Protein AF-A0A7S1C3B2-F1 (afdb_monomer_lite)

Foldseek 3Di:
DDQAAPCDEAEAEALGLLVLLVVQVVCVVVVHRHHLEYEYEQYLQAAAPDPQDDPPAQDPVLQLVLCVPDDPDDAALVSQLVSSVVSRHDSVVSNVQSVQWDDDVNHTDGVDDSVVVVVSVVCSNHDGCLVVQVVQPDSRYHYHYHHDPVVCSRVDPVSVVSND

Organism: NCBI:txid216773

Sequence (164 aa):
RDRGGADLVVVGHSFGGKAALVHLRHRLEEGGRVPRRTWLLDTLPIAFPRGGRRSAVGSVAEVLAALDGLRMPMESRAALVEQLTEKGVSAAIAQWMTTNLVPAEGGFRLQFDLEICKRLFADYEEKDYAALLRRAAPEAASIGLVMAGKNQDTWTPEVLETLE

InterPro domains:
  IPR029058 Alpha/Beta hydrolase fold [G3DSA:3.40.50.1820] (1-164)
  IPR029058 Alpha/Beta hydrolase fold [SSF53474] (8-148)
  IPR051601 Serine protease/Carboxylesterase S33 [PTHR43248] (7-163)

Radius of gyration: 19.0 Å; chains: 1; bounding box: 47×23×60 Å

Secondary structure (DSSP, 8-state):
---PPEEEEEEEETHHHHHHHHHHHHHHHTT-PPEEEEEEES---SPPPTT-----SS-HHHHHHHHHT--SSBS-HHHHHHHHHHTT--HHHHHHHHTTEEEETTEEEESS-HHHHHHHHHHHHH---HHHHHH--STTSEEEEE--TT-TTTS-HHHHHHH-

Structure (mmCIF, N/CA/C/O backbone):
data_AF-A0A7S1C3B2-F1
#
_entry.id   AF-A0A7S1C3B2-F1
#
loop_
_atom_site.group_PDB
_atom_site.id
_atom_site.type_symbol
_atom_site.label_atom_id
_atom_site.label_alt_id
_atom_site.label_comp_id
_atom_site.label_asym_id
_atom_site.label_entity_id
_atom_site.label_seq_id
_atom_site.pdbx_PDB_ins_code
_atom_site.Cartn_x
_atom_site.Cartn_y
_atom_site.Cartn_z
_atom_site.occupancy
_atom_site.B_iso_or_equiv
_atom_site.auth_seq_id
_atom_site.auth_comp_id
_atom_site.auth_asym_id
_atom_site.auth_atom_id
_atom_site.pdbx_PDB_model_num
ATOM 1 N N . ARG A 1 1 ? -2.796 -1.346 -37.370 1.00 46.25 1 ARG A N 1
ATOM 2 C CA . ARG A 1 1 ? -3.514 -1.069 -36.104 1.00 46.25 1 ARG A CA 1
ATOM 3 C C . ARG A 1 1 ? -2.590 -0.220 -35.261 1.00 46.25 1 ARG A C 1
ATOM 5 O O . ARG A 1 1 ? -1.460 -0.638 -35.043 1.00 46.25 1 ARG A O 1
ATOM 12 N N . ASP A 1 2 ? -3.042 0.980 -34.938 1.00 46.50 2 ASP A N 1
ATOM 13 C CA . ASP A 1 2 ? -2.293 2.002 -34.220 1.00 46.50 2 ASP A CA 1
ATOM 14 C C . ASP A 1 2 ? -1.750 1.441 -32.893 1.00 46.50 2 ASP A C 1
ATOM 16 O O . ASP A 1 2 ? -2.522 0.978 -32.052 1.00 46.50 2 ASP A O 1
ATOM 20 N N . ARG A 1 3 ? -0.419 1.378 -32.765 1.00 50.50 3 ARG A N 1
ATOM 21 C CA . ARG A 1 3 ? 0.278 0.948 -31.539 1.00 50.50 3 ARG A CA 1
ATOM 22 C C . ARG A 1 3 ? 0.627 2.149 -30.649 1.00 50.50 3 ARG A C 1
ATOM 24 O O . ARG A 1 3 ? 1.460 2.009 -29.759 1.00 50.50 3 ARG A O 1
ATOM 31 N N . GLY A 1 4 ? 0.029 3.321 -30.890 1.00 51.53 4 GLY A N 1
ATOM 32 C CA . GLY A 1 4 ? 0.131 4.461 -29.988 1.00 51.53 4 GLY A CA 1
ATOM 33 C C . GLY A 1 4 ? -0.379 4.087 -28.597 1.00 51.53 4 GLY A C 1
ATOM 34 O O . GLY A 1 4 ? -1.495 3.566 -28.457 1.00 51.53 4 GLY A O 1
ATOM 35 N N . GLY A 1 5 ? 0.447 4.322 -27.571 1.00 56.97 5 GLY A N 1
ATOM 36 C CA . GLY A 1 5 ? 0.029 4.199 -26.175 1.00 56.97 5 GLY A CA 1
ATOM 37 C C . GLY A 1 5 ? -1.301 4.927 -25.981 1.00 56.97 5 GLY A C 1
ATOM 38 O O . GLY A 1 5 ? -1.541 5.974 -26.583 1.00 56.97 5 GLY A O 1
ATOM 39 N N . ALA A 1 6 ? -2.218 4.352 -25.205 1.00 62.38 6 ALA A N 1
ATOM 40 C CA . ALA A 1 6 ? -3.408 5.103 -24.827 1.00 62.38 6 ALA A CA 1
ATOM 41 C C . ALA A 1 6 ? -2.967 6.404 -24.133 1.00 62.38 6 ALA A C 1
ATOM 43 O O . ALA A 1 6 ? -1.968 6.382 -23.414 1.00 62.38 6 ALA A O 1
ATOM 44 N N . ASP A 1 7 ? -3.730 7.497 -24.254 1.00 79.06 7 ASP A N 1
ATOM 45 C CA . ASP A 1 7 ? -3.575 8.713 -23.424 1.00 79.06 7 ASP A CA 1
ATOM 46 C C . ASP A 1 7 ? -3.932 8.451 -21.942 1.00 79.06 7 ASP A C 1
ATOM 48 O O . ASP A 1 7 ? -4.497 9.278 -21.235 1.00 79.06 7 ASP A O 1
ATOM 52 N N . LEU A 1 8 ? -3.633 7.244 -21.474 1.00 87.25 8 LEU A N 1
ATOM 53 C CA . LEU A 1 8 ? -3.826 6.732 -20.144 1.00 87.25 8 LEU A CA 1
ATOM 54 C C . LEU A 1 8 ? -2.485 6.787 -19.420 1.00 87.25 8 LEU A C 1
ATOM 56 O O . LEU A 1 8 ? -1.488 6.206 -19.860 1.00 87.25 8 LEU A O 1
ATOM 60 N N . VAL A 1 9 ? -2.500 7.454 -18.276 1.00 92.94 9 VAL A N 1
ATOM 61 C CA . VAL A 1 9 ? -1.437 7.398 -17.281 1.00 92.94 9 VAL A CA 1
ATOM 62 C C . VAL A 1 9 ? -1.957 6.578 -16.112 1.00 92.94 9 VAL A C 1
ATOM 64 O O . VAL A 1 9 ? -3.040 6.851 -15.599 1.00 92.94 9 VAL A O 1
ATOM 67 N N . VAL A 1 10 ? -1.189 5.575 -15.694 1.00 95.38 10 VAL A N 1
ATOM 68 C CA . VAL A 1 10 ? -1.494 4.786 -14.497 1.00 95.38 10 VAL A CA 1
ATOM 69 C C . VAL A 1 10 ? -0.505 5.176 -13.413 1.00 95.38 10 VAL A C 1
ATOM 71 O O . VAL A 1 10 ? 0.698 5.209 -13.655 1.00 95.38 10 VAL A O 1
ATOM 74 N N . VAL A 1 11 ? -1.006 5.475 -12.222 1.00 97.44 11 VAL A N 1
ATOM 75 C CA . VAL A 1 11 ? -0.176 5.836 -11.072 1.00 97.44 11 VAL A CA 1
ATOM 76 C C . VAL A 1 11 ? -0.535 4.915 -9.923 1.00 97.44 11 VAL A C 1
ATOM 78 O O . VAL A 1 11 ? -1.714 4.709 -9.638 1.00 97.44 11 VAL A O 1
ATOM 81 N N . GLY A 1 12 ? 0.478 4.357 -9.276 1.00 97.38 12 GLY A N 1
ATOM 82 C CA . GLY A 1 12 ? 0.305 3.479 -8.133 1.00 97.38 12 GLY A CA 1
ATOM 83 C C . GLY A 1 12 ? 1.309 3.803 -7.040 1.00 97.38 12 GLY A C 1
ATOM 84 O O . GLY A 1 12 ? 2.468 4.084 -7.326 1.00 97.38 12 GLY A O 1
ATOM 85 N N . HIS A 1 13 ? 0.851 3.761 -5.791 1.00 95.19 13 HIS A N 1
ATOM 86 C CA . HIS A 1 13 ? 1.686 3.934 -4.606 1.00 95.19 13 HIS A CA 1
ATOM 87 C C . HIS A 1 13 ? 1.795 2.622 -3.827 1.00 95.19 13 HIS A C 1
ATOM 89 O O . HIS A 1 13 ? 0.776 1.947 -3.648 1.00 95.19 13 HIS A O 1
ATOM 95 N N . SER A 1 14 ? 2.991 2.285 -3.334 1.00 92.06 14 SER A N 1
ATOM 96 C CA . SER A 1 14 ? 3.260 1.047 -2.589 1.00 92.06 14 SER A CA 1
ATOM 97 C C . SER A 1 14 ? 2.667 -0.182 -3.314 1.00 92.06 14 SER A C 1
ATOM 99 O O . SER A 1 14 ? 2.956 -0.410 -4.490 1.00 92.06 14 SER A O 1
ATOM 101 N N . PHE A 1 15 ? 1.766 -0.943 -2.685 1.00 92.81 15 PHE A N 1
ATOM 102 C CA . PHE A 1 15 ? 1.034 -2.045 -3.325 1.00 92.81 15 PHE A CA 1
ATOM 103 C C . PHE A 1 15 ? 0.399 -1.667 -4.674 1.00 92.81 15 PHE A C 1
ATOM 105 O O . PHE A 1 15 ? 0.481 -2.418 -5.650 1.00 92.81 15 PHE A O 1
ATOM 112 N N . GLY A 1 16 ? -0.191 -0.472 -4.757 1.00 95.62 16 GLY A N 1
ATOM 113 C CA . GLY A 1 16 ? -0.827 0.031 -5.970 1.00 95.62 16 GLY A CA 1
ATOM 114 C C . GLY A 1 16 ? 0.141 0.168 -7.147 1.00 95.62 16 GLY A C 1
ATOM 115 O O . GLY A 1 16 ? -0.278 0.024 -8.293 1.00 95.62 16 GLY A O 1
ATOM 116 N N . GLY A 1 17 ? 1.434 0.393 -6.897 1.00 96.12 17 GLY A N 1
ATOM 117 C CA . GLY A 1 17 ? 2.444 0.414 -7.953 1.00 96.12 17 GLY A CA 1
ATOM 118 C C . GLY A 1 17 ? 2.683 -0.974 -8.552 1.00 96.12 17 GLY A C 1
ATOM 119 O O . GLY A 1 17 ? 2.710 -1.113 -9.774 1.00 96.12 17 GLY A O 1
ATOM 120 N N . LYS A 1 18 ? 2.744 -2.035 -7.730 1.00 95.44 18 LYS A N 1
ATOM 121 C CA . LYS A 1 18 ? 2.804 -3.417 -8.247 1.00 95.44 18 LYS A CA 1
ATOM 122 C C . LYS A 1 18 ? 1.525 -3.787 -9.002 1.00 95.44 18 LYS A C 1
ATOM 124 O O . LYS A 1 18 ? 1.608 -4.400 -10.063 1.00 95.44 18 LYS A O 1
ATOM 129 N N . ALA A 1 19 ? 0.355 -3.345 -8.538 1.00 96.50 19 ALA A N 1
ATOM 130 C CA . ALA A 1 19 ? -0.894 -3.517 -9.285 1.00 96.50 19 ALA A CA 1
ATOM 131 C C . ALA A 1 19 ? -0.860 -2.808 -10.656 1.00 96.50 19 ALA A C 1
ATOM 133 O O . ALA A 1 19 ? -1.295 -3.375 -11.661 1.00 96.50 19 ALA A O 1
ATOM 134 N N . ALA A 1 20 ? -0.283 -1.604 -10.730 1.00 96.06 20 ALA A N 1
ATOM 135 C CA . ALA A 1 20 ? -0.081 -0.890 -11.989 1.00 96.06 20 ALA A CA 1
ATOM 136 C C . ALA A 1 20 ? 0.862 -1.642 -12.949 1.00 96.06 20 ALA A C 1
ATOM 138 O O . ALA A 1 20 ? 0.599 -1.697 -14.152 1.00 96.06 20 ALA A O 1
ATOM 139 N N . LEU A 1 21 ? 1.917 -2.275 -12.426 1.00 94.94 21 LEU A N 1
ATOM 140 C CA . LEU A 1 21 ? 2.820 -3.130 -13.207 1.00 94.94 21 LEU A CA 1
ATOM 141 C C . LEU A 1 21 ? 2.125 -4.389 -13.726 1.00 94.94 21 LEU A C 1
ATOM 143 O O . LEU A 1 21 ? 2.294 -4.742 -14.892 1.00 94.94 21 LEU A O 1
ATOM 147 N N . VAL A 1 22 ? 1.299 -5.037 -12.901 1.00 94.69 22 VAL A N 1
ATOM 148 C CA . VAL A 1 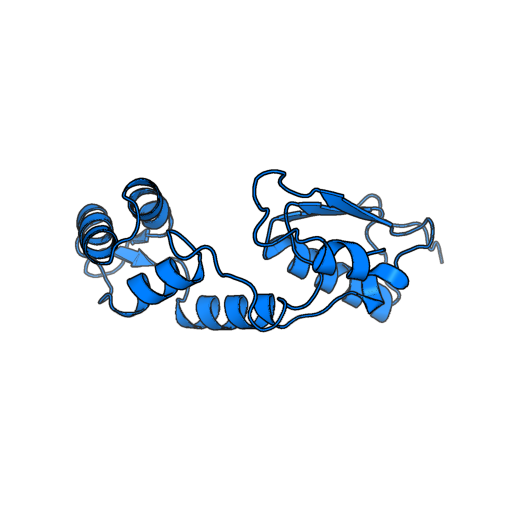22 ? 0.469 -6.177 -13.324 1.00 94.69 22 VAL A CA 1
ATOM 149 C C . VAL A 1 22 ? -0.463 -5.766 -14.457 1.00 94.69 22 VAL A C 1
ATOM 151 O O . VAL A 1 22 ? -0.535 -6.462 -15.469 1.00 94.69 22 VAL A O 1
ATOM 154 N N . HIS A 1 23 ? -1.123 -4.612 -14.331 1.00 93.88 23 HIS A N 1
ATOM 155 C CA . HIS A 1 23 ? -1.963 -4.076 -15.395 1.00 93.88 23 HIS A CA 1
ATOM 156 C C . HIS A 1 23 ? -1.165 -3.874 -16.691 1.00 93.88 23 HIS A C 1
ATOM 158 O O . HIS A 1 23 ? -1.559 -4.392 -17.733 1.00 93.88 23 HIS A O 1
ATOM 164 N N . LEU A 1 24 ? -0.018 -3.188 -16.636 1.00 92.25 24 LEU A N 1
ATOM 165 C CA . LEU A 1 24 ? 0.845 -2.984 -17.803 1.00 92.25 24 LEU A CA 1
ATOM 166 C C . LEU A 1 24 ? 1.272 -4.314 -18.445 1.00 92.25 24 LEU A C 1
ATOM 168 O O . LEU A 1 24 ? 1.174 -4.461 -19.664 1.00 92.25 24 LEU A O 1
ATOM 172 N N . ARG A 1 25 ? 1.701 -5.291 -17.635 1.00 92.00 25 ARG A N 1
ATOM 173 C CA . ARG A 1 25 ? 2.097 -6.624 -18.103 1.00 92.00 25 ARG A CA 1
ATOM 174 C C . ARG A 1 25 ? 0.966 -7.307 -18.867 1.00 92.00 25 ARG A C 1
ATOM 176 O O . ARG A 1 25 ? 1.190 -7.728 -19.997 1.00 92.00 25 ARG A O 1
ATOM 183 N N . HIS A 1 26 ? -0.239 -7.352 -18.297 1.00 92.06 26 HIS A N 1
ATOM 184 C CA . HIS A 1 26 ? -1.393 -7.961 -18.962 1.00 92.06 26 HIS A CA 1
ATOM 185 C C . HIS A 1 26 ? -1.694 -7.290 -20.305 1.00 92.06 26 HIS A C 1
ATOM 187 O O . HIS A 1 26 ? -1.894 -7.970 -21.306 1.00 92.06 26 HIS A O 1
ATOM 193 N N . ARG A 1 27 ? -1.633 -5.954 -20.374 1.00 89.31 27 ARG A N 1
ATOM 194 C CA . ARG A 1 27 ? -1.863 -5.223 -21.631 1.00 89.31 27 ARG A CA 1
ATOM 195 C C . ARG A 1 27 ? -0.809 -5.534 -22.695 1.00 89.31 27 ARG A C 1
ATOM 197 O O . ARG A 1 27 ? -1.160 -5.631 -23.870 1.00 89.31 27 ARG A O 1
ATOM 204 N N . LEU A 1 28 ? 0.453 -5.700 -22.294 1.00 87.06 28 LEU A N 1
ATOM 205 C CA . LEU A 1 28 ? 1.540 -6.114 -23.186 1.00 87.06 28 LEU A CA 1
ATOM 206 C C . LEU A 1 28 ? 1.357 -7.553 -23.690 1.00 87.06 28 LEU A C 1
ATOM 208 O O . LEU A 1 28 ? 1.600 -7.815 -24.865 1.00 87.06 28 LEU A O 1
ATOM 212 N N . GLU A 1 29 ? 0.938 -8.473 -22.820 1.00 88.88 29 GLU A N 1
ATOM 213 C CA . GLU A 1 29 ? 0.702 -9.887 -23.148 1.00 88.88 29 GLU A CA 1
ATOM 214 C C . GLU A 1 29 ? -0.497 -10.072 -24.087 1.00 88.88 29 GLU A C 1
ATOM 216 O O . GLU A 1 29 ? -0.417 -10.835 -25.047 1.00 88.88 29 GLU A O 1
ATOM 221 N N . GLU A 1 30 ? -1.576 -9.320 -23.872 1.00 89.44 30 GLU A N 1
ATOM 222 C CA . GLU A 1 30 ? -2.785 -9.346 -24.707 1.00 89.44 30 GLU A CA 1
ATOM 223 C C . GLU A 1 30 ? -2.620 -8.606 -26.048 1.00 89.44 30 GLU A C 1
ATOM 225 O O . GLU A 1 30 ? -3.522 -8.622 -26.887 1.00 89.44 30 GLU A O 1
ATOM 230 N N . GLY A 1 31 ? -1.497 -7.907 -26.261 1.00 82.06 31 GLY A N 1
ATOM 231 C CA . GLY A 1 31 ? -1.295 -7.046 -27.432 1.00 82.06 31 GLY A CA 1
ATOM 232 C C . GLY A 1 31 ? -2.279 -5.867 -27.499 1.00 82.06 31 GLY A C 1
ATOM 233 O O . GLY A 1 31 ? -2.565 -5.352 -28.583 1.00 82.06 31 GLY A O 1
ATOM 234 N N . GLY A 1 32 ? -2.831 -5.466 -26.349 1.00 79.31 32 GLY A N 1
ATOM 235 C CA . GLY A 1 32 ? -3.789 -4.374 -26.217 1.00 79.31 32 GLY A CA 1
ATOM 236 C C . GLY A 1 32 ? -3.130 -2.990 -26.188 1.00 79.31 32 GLY A C 1
ATOM 237 O O . GLY A 1 32 ? -1.914 -2.837 -26.281 1.00 79.31 32 GLY A O 1
ATOM 238 N N . ARG A 1 33 ? -3.947 -1.940 -26.018 1.00 84.38 33 ARG A N 1
ATOM 239 C CA . ARG A 1 33 ? -3.431 -0.577 -25.797 1.00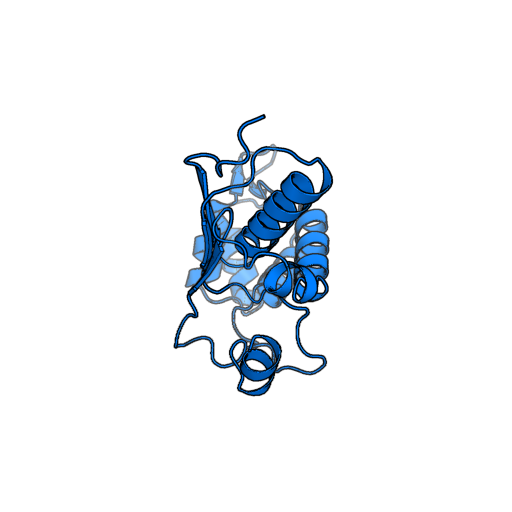 84.38 33 ARG A CA 1
ATOM 240 C C . ARG A 1 33 ? -2.815 -0.481 -24.405 1.00 84.38 33 ARG A C 1
ATOM 242 O O . ARG A 1 33 ? -3.531 -0.631 -23.411 1.00 84.38 33 ARG A O 1
ATOM 249 N N . VAL A 1 34 ? -1.520 -0.209 -24.348 1.00 88.06 34 VAL A N 1
ATOM 250 C CA . VAL A 1 34 ? -0.762 -0.003 -23.108 1.00 88.06 34 VAL A CA 1
ATOM 251 C C . VAL A 1 34 ? -0.883 1.446 -22.616 1.00 88.06 34 VAL A C 1
ATOM 253 O O . VAL A 1 34 ? -1.072 2.346 -23.443 1.00 88.06 34 VAL A O 1
ATOM 256 N N . PRO A 1 35 ? -0.801 1.697 -21.296 1.00 89.75 35 PRO A N 1
ATOM 257 C CA . PRO A 1 35 ? -0.651 3.049 -20.767 1.00 89.75 35 PRO A CA 1
ATOM 258 C C . PRO A 1 35 ? 0.600 3.727 -21.329 1.00 89.75 35 PRO A C 1
ATOM 260 O O . PRO A 1 35 ? 1.661 3.108 -21.395 1.00 89.75 35 PRO A O 1
ATOM 263 N N . ARG A 1 36 ? 0.498 5.013 -21.677 1.00 89.12 36 ARG A N 1
ATOM 264 C CA . ARG A 1 36 ? 1.645 5.807 -22.145 1.00 89.12 36 ARG A CA 1
ATOM 265 C C . ARG A 1 36 ? 2.699 5.981 -21.051 1.00 89.12 36 ARG A C 1
ATOM 267 O O . ARG A 1 36 ? 3.894 6.012 -21.340 1.00 89.12 36 ARG A O 1
ATOM 274 N N . ARG A 1 37 ? 2.256 6.137 -19.800 1.00 91.00 37 ARG A N 1
ATOM 275 C CA . ARG A 1 37 ? 3.117 6.268 -18.619 1.00 91.00 37 ARG A CA 1
ATOM 276 C C . ARG A 1 37 ? 2.567 5.416 -17.477 1.00 91.00 37 ARG A C 1
ATOM 278 O O . ARG A 1 37 ? 1.365 5.453 -17.203 1.00 91.00 37 ARG A O 1
ATOM 285 N N . THR A 1 38 ? 3.457 4.737 -16.766 1.00 94.31 38 THR A N 1
ATOM 286 C CA . THR A 1 38 ? 3.160 4.100 -15.480 1.00 94.31 38 THR A CA 1
ATOM 287 C C . THR A 1 38 ? 4.078 4.683 -14.414 1.00 94.31 38 THR A C 1
ATOM 289 O O . THR A 1 38 ? 5.290 4.546 -14.519 1.00 94.31 38 THR A O 1
ATOM 292 N N . TRP A 1 39 ? 3.518 5.347 -13.406 1.00 96.00 39 TRP A N 1
ATOM 293 C CA . TRP A 1 39 ? 4.279 5.924 -12.299 1.00 96.00 39 TRP A CA 1
ATOM 294 C C . TRP A 1 39 ? 4.156 5.069 -11.049 1.00 96.00 39 TRP A C 1
ATOM 296 O O . TRP A 1 39 ? 3.054 4.764 -10.590 1.00 96.00 39 TRP A O 1
ATOM 306 N N . LEU A 1 40 ? 5.310 4.723 -10.499 1.00 96.31 40 LEU A N 1
ATOM 307 C CA . LEU A 1 40 ? 5.470 3.972 -9.270 1.00 96.31 40 LEU A CA 1
ATOM 308 C C . LEU A 1 40 ? 5.915 4.943 -8.179 1.00 96.31 40 LEU A C 1
ATOM 310 O O . LEU A 1 40 ? 7.009 5.499 -8.249 1.00 96.31 40 LEU A O 1
ATOM 314 N N . LEU A 1 41 ? 5.057 5.176 -7.193 1.00 96.12 41 LEU A N 1
ATOM 315 C CA . LEU A 1 41 ? 5.342 6.049 -6.059 1.00 96.12 41 LEU A CA 1
ATOM 316 C C . LEU A 1 41 ? 5.717 5.179 -4.863 1.00 96.12 41 LEU A C 1
ATOM 318 O O . LEU A 1 41 ? 4.916 4.353 -4.427 1.00 96.12 41 LEU A O 1
ATOM 322 N N . ASP A 1 42 ? 6.942 5.329 -4.375 1.00 93.69 42 ASP A N 1
ATOM 323 C CA . ASP A 1 42 ? 7.515 4.580 -3.253 1.00 93.69 42 ASP A CA 1
ATOM 324 C C . ASP A 1 42 ? 7.178 3.078 -3.287 1.00 93.69 42 ASP A C 1
ATOM 326 O O . ASP A 1 42 ? 6.745 2.463 -2.315 1.00 93.69 42 ASP A O 1
ATOM 330 N N . THR A 1 43 ? 7.285 2.499 -4.482 1.00 93.38 43 THR A N 1
ATOM 331 C CA . THR A 1 43 ? 6.961 1.100 -4.748 1.00 93.38 43 THR A CA 1
ATOM 332 C C . THR A 1 43 ? 8.246 0.380 -5.078 1.00 93.38 43 THR A C 1
ATOM 334 O O . THR A 1 43 ? 8.852 0.691 -6.099 1.00 93.38 43 THR A O 1
ATOM 337 N N . LEU A 1 44 ? 8.618 -0.616 -4.279 1.00 92.06 44 LEU A N 1
ATOM 338 C CA . LEU A 1 44 ? 9.700 -1.526 -4.632 1.00 92.06 44 LEU A CA 1
ATOM 339 C C . LEU A 1 44 ? 9.203 -2.447 -5.761 1.00 92.06 44 LEU A C 1
ATOM 341 O O . LEU A 1 44 ? 8.305 -3.242 -5.503 1.00 92.06 44 LEU A O 1
ATOM 345 N N . PRO A 1 45 ? 9.697 -2.361 -7.010 1.00 92.12 45 PRO A N 1
ATOM 346 C CA . PRO A 1 45 ? 9.143 -3.134 -8.127 1.00 92.12 45 PRO A CA 1
ATOM 347 C C . PRO A 1 45 ? 9.744 -4.546 -8.238 1.00 92.12 45 PRO A C 1
ATOM 349 O O . PRO A 1 45 ? 9.374 -5.308 -9.127 1.00 92.12 45 PRO A O 1
ATOM 352 N N . ILE A 1 46 ? 10.658 -4.899 -7.340 1.00 92.31 46 ILE A N 1
ATOM 353 C CA . ILE A 1 46 ? 11.305 -6.208 -7.234 1.00 92.31 46 ILE A CA 1
ATOM 354 C C . ILE A 1 46 ? 10.835 -6.938 -5.974 1.00 92.31 46 ILE A C 1
ATOM 356 O O . ILE A 1 46 ? 10.105 -6.366 -5.150 1.00 92.31 46 ILE A O 1
ATOM 360 N N . ALA A 1 47 ? 11.214 -8.208 -5.838 1.00 90.31 47 ALA A N 1
ATOM 361 C CA . ALA A 1 47 ? 11.019 -8.925 -4.583 1.00 90.31 47 ALA A CA 1
ATOM 362 C C . ALA A 1 47 ? 11.809 -8.242 -3.453 1.00 90.31 47 ALA A C 1
ATOM 364 O O . ALA A 1 47 ? 12.873 -7.665 -3.686 1.00 90.31 47 ALA A O 1
ATOM 365 N N . PHE A 1 48 ? 11.300 -8.305 -2.223 1.00 84.19 48 PHE A N 1
ATOM 366 C CA . PHE A 1 48 ? 12.033 -7.779 -1.074 1.00 84.19 48 PHE A CA 1
ATOM 367 C C . PHE A 1 48 ? 13.332 -8.577 -0.861 1.00 84.19 48 PHE A C 1
ATOM 369 O O . PHE A 1 48 ? 13.291 -9.814 -0.877 1.00 84.19 48 PHE A O 1
ATOM 376 N N . PRO A 1 49 ? 14.479 -7.906 -0.628 1.00 74.25 49 PRO A N 1
ATOM 377 C CA . PRO A 1 49 ? 15.732 -8.588 -0.332 1.00 74.25 49 PRO A CA 1
ATOM 378 C C . PRO A 1 49 ? 15.586 -9.510 0.883 1.00 74.25 49 PRO A C 1
ATOM 380 O O . PRO A 1 49 ? 15.073 -9.116 1.937 1.00 74.25 49 PRO A O 1
ATOM 383 N N . ARG A 1 50 ? 16.054 -10.756 0.755 1.00 65.38 50 ARG A N 1
ATOM 384 C CA . ARG A 1 50 ? 16.021 -11.724 1.859 1.00 65.38 50 ARG A CA 1
ATOM 385 C C . ARG A 1 50 ? 16.906 -11.221 3.001 1.00 65.38 50 ARG A C 1
ATOM 387 O O . ARG A 1 50 ? 18.108 -11.074 2.830 1.00 65.38 50 ARG A O 1
ATOM 394 N N . GLY A 1 51 ? 16.310 -10.991 4.171 1.00 56.69 51 GLY A N 1
ATOM 395 C CA . GLY A 1 51 ? 17.029 -10.500 5.353 1.00 56.69 51 GLY A CA 1
ATOM 396 C C . GLY A 1 51 ? 17.171 -8.976 5.442 1.00 56.69 51 GLY A C 1
ATOM 397 O O . GLY A 1 51 ? 17.829 -8.497 6.366 1.00 56.69 51 GLY A O 1
ATOM 398 N N . GLY A 1 52 ? 16.543 -8.211 4.539 1.00 54.59 52 GLY A N 1
ATOM 399 C CA . GLY A 1 52 ? 16.439 -6.756 4.667 1.00 54.59 52 GLY A CA 1
ATOM 400 C C . GLY A 1 52 ? 15.755 -6.363 5.979 1.00 54.59 52 GLY A C 1
ATOM 401 O O . GLY A 1 52 ? 14.773 -6.990 6.393 1.00 54.59 52 GLY A O 1
ATOM 402 N N . ARG A 1 53 ? 16.289 -5.348 6.673 1.00 49.69 53 ARG A N 1
ATOM 403 C CA . ARG A 1 53 ? 15.703 -4.867 7.930 1.00 49.69 53 ARG A CA 1
ATOM 404 C C . ARG A 1 53 ? 14.320 -4.303 7.633 1.00 49.69 53 ARG A C 1
ATOM 406 O O . ARG A 1 53 ? 14.177 -3.255 7.017 1.00 49.69 53 ARG A O 1
ATOM 413 N N . ARG A 1 54 ? 13.297 -5.003 8.111 1.00 57.56 54 ARG A N 1
ATOM 414 C CA . ARG A 1 54 ? 11.959 -4.441 8.257 1.00 57.56 54 ARG A CA 1
ATOM 415 C C . ARG A 1 54 ? 12.078 -3.337 9.303 1.00 57.56 54 ARG A C 1
ATOM 417 O O . ARG A 1 54 ? 12.472 -3.628 10.430 1.00 57.56 54 ARG A O 1
ATOM 424 N N . SER A 1 55 ? 11.772 -2.093 8.950 1.00 52.56 55 SER A N 1
ATOM 425 C CA . SER A 1 55 ? 11.470 -1.082 9.965 1.00 52.56 55 SER A CA 1
ATOM 426 C C . SER A 1 55 ? 10.345 -1.644 10.841 1.00 52.56 55 SER A C 1
ATOM 428 O O . SER A 1 55 ? 9.223 -1.818 10.377 1.00 52.56 55 SER A O 1
ATOM 430 N N . ALA A 1 56 ? 10.689 -2.052 12.060 1.00 50.88 56 ALA A N 1
ATOM 431 C CA . ALA A 1 56 ? 9.859 -2.846 12.966 1.00 50.88 56 ALA A CA 1
ATOM 432 C C . ALA A 1 56 ? 9.087 -1.964 13.962 1.00 50.88 56 ALA A C 1
ATOM 434 O O . ALA A 1 56 ? 8.965 -2.302 15.133 1.00 50.88 56 ALA A O 1
ATOM 435 N N . VAL A 1 57 ? 8.667 -0.767 13.541 1.00 49.12 57 VAL A N 1
ATOM 436 C CA . VAL A 1 57 ? 7.735 0.045 14.332 1.00 49.12 57 VAL A CA 1
ATOM 437 C C . VAL A 1 57 ? 6.767 0.758 13.396 1.00 49.12 57 VAL A C 1
ATOM 439 O O . VAL A 1 57 ? 7.122 1.721 12.718 1.00 49.12 57 VAL A O 1
ATOM 442 N N . GLY A 1 58 ? 5.520 0.294 13.375 1.00 57.44 58 GLY A N 1
ATOM 443 C CA . GLY A 1 58 ? 4.456 0.846 12.538 1.00 57.44 58 GLY A CA 1
ATOM 444 C C . GLY A 1 58 ? 4.461 0.313 11.105 1.00 57.44 58 GLY A C 1
ATOM 445 O O . GLY A 1 58 ? 3.866 0.937 10.225 1.00 57.44 58 GLY A O 1
ATOM 446 N N . SER A 1 59 ? 5.116 -0.826 10.858 1.00 79.12 59 SER A N 1
ATOM 447 C CA . SER A 1 59 ? 5.062 -1.471 9.545 1.00 79.12 59 SER A CA 1
ATOM 448 C C . SER A 1 59 ? 3.675 -2.040 9.251 1.00 79.12 59 SER A C 1
ATOM 450 O O . SER A 1 59 ? 2.911 -2.393 10.151 1.00 79.12 59 SER A O 1
ATOM 452 N N . VAL A 1 60 ? 3.364 -2.206 7.964 1.00 85.50 60 VAL A N 1
ATOM 453 C CA . VAL A 1 60 ? 2.127 -2.874 7.526 1.00 85.50 60 VAL A CA 1
ATOM 454 C C . VAL A 1 60 ? 2.023 -4.283 8.126 1.00 85.50 60 VAL A C 1
ATOM 456 O O . VAL A 1 60 ? 0.945 -4.678 8.561 1.00 85.50 60 VAL A O 1
ATOM 459 N N . ALA A 1 61 ? 3.140 -5.013 8.220 1.00 85.88 61 ALA A N 1
ATOM 460 C CA . ALA A 1 61 ? 3.180 -6.353 8.804 1.00 85.88 61 ALA A CA 1
ATOM 461 C C . ALA A 1 61 ? 2.744 -6.367 10.280 1.00 85.88 61 ALA A C 1
ATOM 463 O O . ALA A 1 61 ? 1.970 -7.232 10.684 1.00 85.88 61 ALA A O 1
ATOM 464 N N . GLU A 1 62 ? 3.190 -5.394 11.075 1.00 87.75 62 GLU A N 1
ATOM 465 C CA . GLU A 1 62 ? 2.822 -5.281 12.492 1.00 87.75 62 GLU A CA 1
ATOM 466 C C . GLU A 1 62 ? 1.362 -4.906 12.681 1.00 87.75 62 GLU A C 1
ATOM 468 O O . GLU A 1 62 ? 0.690 -5.468 13.539 1.00 87.75 62 GLU A O 1
ATOM 473 N N . VAL A 1 63 ? 0.848 -3.997 11.850 1.00 91.88 63 VAL A N 1
ATOM 474 C CA . VAL A 1 63 ? -0.570 -3.627 11.886 1.00 91.88 63 VAL A CA 1
ATOM 475 C C . VAL A 1 63 ? -1.442 -4.832 11.532 1.00 91.88 63 VAL A C 1
ATOM 477 O O . VAL A 1 63 ? -2.423 -5.096 12.225 1.00 91.88 63 VAL A O 1
ATOM 480 N N . LEU A 1 64 ? -1.076 -5.603 10.502 1.00 92.44 64 LEU A N 1
ATOM 481 C CA . LEU A 1 64 ? -1.792 -6.828 10.135 1.00 92.44 64 LEU A CA 1
ATOM 482 C C . LEU A 1 64 ? 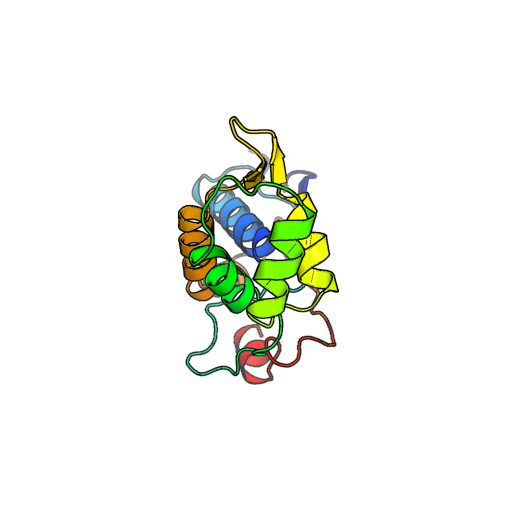-1.743 -7.875 11.257 1.00 92.44 64 LEU A C 1
ATOM 484 O O . LEU A 1 64 ? -2.773 -8.472 11.564 1.00 92.44 64 LEU A O 1
ATOM 488 N N . ALA A 1 65 ? -0.588 -8.066 11.901 1.00 91.25 65 ALA A N 1
ATOM 489 C CA . ALA A 1 65 ? -0.450 -8.975 13.040 1.00 91.25 65 ALA A CA 1
ATOM 490 C C . ALA A 1 65 ? -1.264 -8.510 14.261 1.00 91.25 65 ALA A C 1
ATOM 492 O O . ALA A 1 65 ? -1.887 -9.325 14.941 1.00 91.25 65 ALA A O 1
ATOM 493 N N . ALA A 1 66 ? -1.305 -7.202 14.526 1.00 93.19 66 ALA A N 1
ATOM 494 C CA . ALA A 1 66 ? -2.086 -6.638 15.619 1.00 93.19 66 ALA A CA 1
ATOM 495 C C . ALA A 1 66 ? -3.596 -6.832 15.403 1.00 93.19 66 ALA A C 1
ATOM 497 O O . ALA A 1 66 ? -4.306 -7.169 16.352 1.00 93.19 66 ALA A O 1
ATOM 498 N N . LEU A 1 67 ? -4.071 -6.662 14.164 1.00 94.00 67 LEU A N 1
ATOM 499 C CA . LEU A 1 67 ? -5.471 -6.868 13.779 1.00 94.00 67 LEU A CA 1
ATOM 500 C C . LEU A 1 67 ? -5.906 -8.336 13.855 1.00 94.00 67 LEU A C 1
ATOM 502 O O . LEU A 1 67 ? -7.060 -8.602 14.175 1.00 94.00 67 LEU A O 1
ATOM 506 N N . ASP A 1 68 ? -5.001 -9.277 13.581 1.00 91.94 68 ASP A N 1
ATOM 507 C CA . ASP A 1 68 ? -5.305 -10.714 13.532 1.00 91.94 68 ASP A CA 1
ATOM 508 C C . ASP A 1 68 ? -5.802 -11.274 14.868 1.00 91.94 68 ASP A C 1
ATOM 510 O O . ASP A 1 68 ? -6.631 -12.176 14.925 1.00 91.94 68 ASP A O 1
ATOM 514 N N . GLY A 1 69 ? -5.327 -10.693 15.969 1.00 84.38 69 GLY A N 1
ATOM 515 C CA . GLY A 1 69 ? -5.741 -11.076 17.315 1.00 84.38 69 GLY A CA 1
ATOM 516 C C . GLY A 1 69 ? -7.043 -10.429 17.794 1.00 84.38 69 GLY A C 1
ATOM 517 O O . GLY A 1 69 ? -7.368 -10.584 18.970 1.00 84.38 69 GLY A O 1
ATOM 518 N N . LEU A 1 70 ? -7.744 -9.654 16.959 1.00 92.25 70 LEU A N 1
ATOM 519 C CA . LEU A 1 70 ? -8.932 -8.903 17.369 1.00 92.25 70 LEU A CA 1
ATOM 520 C C . LEU A 1 70 ? -10.222 -9.636 17.007 1.00 92.25 70 LEU A C 1
ATOM 522 O O . LEU A 1 70 ? -10.413 -10.105 15.885 1.00 92.25 70 LEU A O 1
ATOM 526 N N . ARG A 1 71 ? -11.167 -9.665 17.947 1.00 92.38 71 ARG A N 1
ATOM 527 C CA . ARG A 1 71 ? -12.494 -10.239 17.718 1.00 92.38 71 ARG A CA 1
ATOM 528 C C . ARG A 1 71 ? -13.429 -9.208 17.098 1.00 92.38 71 ARG A C 1
ATOM 530 O O . ARG A 1 71 ? -13.798 -8.249 17.754 1.00 92.38 71 ARG A O 1
ATOM 537 N N . MET A 1 72 ? -13.886 -9.441 15.876 1.00 92.94 72 MET A N 1
ATOM 538 C CA . MET A 1 72 ? -14.923 -8.614 15.244 1.00 92.94 72 MET A CA 1
ATOM 539 C C . MET A 1 72 ? -16.335 -9.179 15.520 1.00 92.94 72 MET A C 1
ATOM 541 O O . MET A 1 72 ? -16.465 -10.393 15.707 1.00 92.94 72 MET A O 1
ATOM 545 N N . PRO A 1 73 ? -17.399 -8.350 15.498 1.00 95.31 73 PRO A N 1
ATOM 546 C CA . PRO A 1 73 ? -17.379 -6.888 15.395 1.00 95.31 73 PRO A CA 1
ATOM 547 C C . PRO A 1 73 ? -16.888 -6.210 16.689 1.00 95.31 73 PRO A C 1
ATOM 549 O O . PRO A 1 73 ? -17.083 -6.718 17.786 1.00 95.31 73 PRO A O 1
ATOM 552 N N . MET A 1 74 ? -16.250 -5.051 16.543 1.00 95.81 74 MET A N 1
ATOM 553 C CA . MET A 1 74 ? -15.841 -4.158 17.630 1.00 95.81 74 MET A CA 1
ATOM 554 C C . MET A 1 74 ? -17.029 -3.338 18.135 1.00 95.81 74 MET A C 1
ATOM 556 O O . MET A 1 74 ? -17.805 -2.818 17.335 1.00 95.81 74 MET A O 1
ATOM 560 N N . GLU A 1 75 ? -17.118 -3.121 19.443 1.00 96.62 75 GLU A N 1
ATOM 561 C CA . GLU A 1 75 ? -18.207 -2.342 20.055 1.00 96.62 75 GLU A CA 1
ATOM 562 C C . GLU A 1 75 ? -18.164 -0.854 19.670 1.00 96.62 75 GLU A C 1
ATOM 564 O O . GLU A 1 75 ? -19.197 -0.206 19.505 1.00 96.62 75 GLU A O 1
ATOM 569 N N . SER A 1 76 ? -16.964 -0.293 19.489 1.00 97.00 76 SER A N 1
ATOM 570 C CA . SER A 1 76 ? -16.774 1.101 19.090 1.00 97.00 76 SER A CA 1
ATOM 571 C C . SER A 1 76 ? -15.467 1.314 18.324 1.00 97.00 76 SER A C 1
ATOM 573 O O . SER A 1 76 ? -14.550 0.493 18.360 1.00 97.00 76 SER A O 1
ATOM 575 N N . ARG A 1 77 ? -15.347 2.465 17.650 1.00 97.25 77 ARG A N 1
ATOM 576 C CA . ARG A 1 77 ? -14.081 2.898 17.032 1.00 97.25 77 ARG A CA 1
ATOM 577 C C . ARG A 1 77 ? -12.984 3.116 18.080 1.00 97.25 77 ARG A C 1
ATOM 579 O O . ARG A 1 77 ? -11.831 2.816 17.798 1.00 97.25 77 ARG A O 1
ATOM 586 N N . ALA A 1 78 ? -13.347 3.600 19.270 1.00 97.62 78 ALA A N 1
ATOM 587 C CA . ALA A 1 78 ? -12.412 3.812 20.373 1.00 97.62 78 ALA A CA 1
ATOM 588 C C . ALA A 1 78 ? -11.825 2.487 20.884 1.00 97.62 78 ALA A C 1
ATOM 590 O O . ALA A 1 78 ? -10.619 2.407 21.087 1.00 97.62 78 ALA A O 1
ATOM 591 N N . ALA A 1 79 ? -12.645 1.432 20.971 1.00 97.19 79 ALA A N 1
ATOM 592 C CA . ALA A 1 79 ? -12.191 0.100 21.372 1.00 97.19 79 ALA A CA 1
ATOM 593 C C . ALA A 1 79 ? -11.129 -0.473 20.414 1.00 97.19 79 ALA A C 1
ATOM 595 O O . ALA A 1 79 ? -10.185 -1.121 20.858 1.00 97.19 79 ALA A O 1
ATOM 596 N N . LEU A 1 80 ? -11.241 -0.203 19.105 1.00 97.25 80 LEU A N 1
ATOM 597 C CA . LEU A 1 80 ? -10.198 -0.581 18.146 1.00 97.25 80 LEU A CA 1
ATOM 598 C C . LEU A 1 80 ? -8.888 0.179 18.407 1.00 97.25 80 LEU A C 1
ATOM 600 O O . LEU A 1 80 ? -7.816 -0.416 18.344 1.00 97.25 80 LEU A O 1
ATOM 604 N N . VAL A 1 81 ? -8.965 1.486 18.678 1.00 97.81 81 VAL A N 1
ATOM 605 C CA . VAL A 1 81 ? -7.774 2.309 18.946 1.00 97.81 81 VAL A CA 1
ATOM 606 C C . VAL A 1 81 ? -7.042 1.811 20.187 1.00 97.81 81 VAL A C 1
ATOM 608 O O . VAL A 1 81 ? -5.824 1.640 20.140 1.00 97.81 81 VAL A O 1
ATOM 611 N N . GLU A 1 82 ? -7.780 1.548 21.264 1.00 97.31 82 GLU A N 1
ATOM 612 C CA . GLU A 1 82 ? -7.252 1.004 22.516 1.00 97.31 82 GLU A CA 1
ATOM 613 C C . GLU A 1 82 ? -6.541 -0.332 22.278 1.00 97.31 82 GLU A C 1
ATOM 615 O O . GLU A 1 82 ? -5.332 -0.421 22.488 1.00 97.31 82 GLU A O 1
ATOM 620 N N . GLN A 1 83 ? -7.233 -1.320 21.700 1.00 96.62 83 GLN A N 1
ATOM 621 C CA . GLN A 1 83 ? -6.671 -2.656 21.469 1.00 96.62 83 GLN A CA 1
ATOM 622 C C . GLN A 1 83 ? -5.456 -2.656 20.526 1.00 96.62 83 GLN A C 1
ATOM 624 O O . GLN A 1 83 ? -4.531 -3.448 20.704 1.00 96.62 83 GLN A O 1
ATOM 629 N N . LEU A 1 84 ? -5.424 -1.784 19.510 1.00 95.56 84 LEU A N 1
ATOM 630 C CA . LEU A 1 84 ? -4.249 -1.646 18.641 1.00 95.56 84 LEU A CA 1
ATOM 631 C C . LEU A 1 84 ? -3.072 -0.996 19.377 1.00 95.56 84 LEU A C 1
ATOM 633 O O . LEU A 1 84 ? -1.931 -1.429 19.210 1.00 95.56 84 LEU A O 1
ATOM 637 N N . THR A 1 85 ? -3.341 0.012 20.207 1.00 95.31 85 THR A N 1
ATOM 638 C CA . THR A 1 85 ? -2.303 0.708 20.980 1.00 95.31 85 THR A CA 1
ATOM 639 C C . THR A 1 85 ? -1.703 -0.202 22.052 1.00 95.31 85 THR A C 1
ATOM 641 O O . THR A 1 85 ? -0.485 -0.233 22.211 1.00 95.31 85 THR A O 1
ATOM 644 N N . GLU A 1 86 ? -2.521 -1.019 22.723 1.00 95.25 86 GLU A N 1
ATOM 645 C CA . GLU A 1 86 ? -2.063 -2.061 23.657 1.00 95.25 86 GLU A CA 1
ATOM 646 C C . GLU A 1 86 ? -1.140 -3.090 22.989 1.00 95.25 86 GLU A C 1
ATOM 648 O O . GLU A 1 86 ? -0.234 -3.629 23.623 1.00 95.25 86 GLU A O 1
ATOM 653 N N . LYS A 1 87 ? -1.329 -3.335 21.687 1.00 93.25 87 LYS A N 1
ATOM 654 C CA . LYS A 1 87 ? -0.469 -4.200 20.864 1.00 93.25 87 LYS A CA 1
ATOM 655 C C . LYS A 1 87 ? 0.762 -3.480 20.294 1.00 93.25 87 LYS A C 1
ATOM 657 O O . LYS A 1 87 ? 1.480 -4.066 19.489 1.00 93.25 87 LYS A O 1
ATOM 662 N N . GLY A 1 88 ? 1.020 -2.233 20.694 1.00 91.50 88 GLY A N 1
ATOM 663 C CA . GLY A 1 88 ? 2.204 -1.462 20.301 1.00 91.50 88 GLY A CA 1
ATOM 664 C C . GLY A 1 88 ? 2.070 -0.680 18.990 1.00 91.50 88 GLY A C 1
ATOM 665 O O . GLY A 1 88 ? 3.044 -0.076 18.540 1.00 91.50 88 GLY A O 1
ATOM 666 N N . VAL A 1 89 ? 0.885 -0.645 18.372 1.00 92.38 89 VAL A N 1
ATOM 667 C CA . VAL A 1 89 ? 0.634 0.214 17.206 1.00 92.38 89 VAL A CA 1
ATOM 668 C C . VAL A 1 89 ? 0.574 1.672 17.663 1.00 92.38 89 VAL A C 1
ATOM 670 O O . VAL A 1 89 ? -0.037 1.993 18.680 1.00 92.38 89 VAL A O 1
ATOM 673 N N . SER A 1 90 ? 1.191 2.589 16.913 1.00 93.25 90 SER A N 1
ATOM 674 C CA . SER A 1 90 ? 1.152 4.010 17.274 1.00 93.25 90 SER A CA 1
ATOM 675 C C . SER A 1 90 ? -0.281 4.551 17.266 1.00 93.25 90 SER A C 1
ATOM 677 O O . SER A 1 90 ? -1.086 4.192 16.404 1.00 93.25 90 SER A O 1
ATOM 679 N N . ALA A 1 91 ? -0.590 5.482 18.172 1.00 94.06 91 ALA A N 1
ATOM 680 C CA . ALA A 1 91 ? -1.920 6.089 18.260 1.00 94.06 91 ALA A CA 1
ATOM 681 C C . ALA A 1 91 ? -2.387 6.701 16.924 1.00 94.06 91 ALA A C 1
ATOM 683 O O . ALA A 1 91 ? -3.559 6.604 16.571 1.00 94.06 91 ALA A O 1
ATOM 684 N N . ALA A 1 92 ? -1.467 7.284 16.145 1.00 94.19 92 ALA A N 1
ATOM 685 C CA . ALA A 1 92 ? -1.778 7.844 14.831 1.00 94.19 92 ALA A CA 1
ATOM 686 C C . ALA A 1 92 ? -2.239 6.764 13.833 1.00 94.19 92 ALA A C 1
ATOM 688 O O . ALA A 1 92 ? -3.242 6.952 13.143 1.00 94.19 92 ALA A O 1
ATOM 689 N N . ILE A 1 93 ? -1.545 5.620 13.784 1.00 94.00 93 ILE A N 1
ATOM 690 C CA . ILE A 1 93 ? -1.925 4.492 12.923 1.00 94.00 93 ILE A CA 1
ATOM 691 C C . ILE A 1 93 ? -3.213 3.845 13.436 1.00 94.00 93 ILE A C 1
ATOM 693 O O . ILE A 1 93 ? -4.112 3.581 12.645 1.00 94.00 93 ILE A O 1
ATOM 697 N N . ALA A 1 94 ? -3.346 3.642 14.748 1.00 95.69 94 ALA A N 1
ATOM 698 C CA . ALA A 1 94 ? -4.546 3.077 15.355 1.00 95.69 94 ALA A CA 1
ATOM 699 C C . ALA A 1 94 ? -5.791 3.931 15.046 1.00 95.69 94 ALA A C 1
ATOM 701 O O . ALA A 1 94 ? -6.819 3.407 14.612 1.00 95.69 94 ALA A O 1
ATOM 702 N N . GLN A 1 95 ? -5.677 5.259 15.160 1.00 96.69 95 GLN A N 1
ATOM 703 C CA . GLN A 1 95 ? -6.734 6.196 14.783 1.00 96.69 95 GLN A CA 1
ATOM 704 C C . GLN A 1 95 ? -7.062 6.110 13.288 1.00 96.69 95 GLN A C 1
ATOM 706 O O . GLN A 1 95 ? -8.236 6.046 12.916 1.00 96.69 95 GLN A O 1
ATOM 711 N N . TRP A 1 96 ? -6.043 6.078 12.425 1.00 95.69 96 TRP A N 1
ATOM 712 C CA . TRP A 1 96 ? -6.232 5.929 10.984 1.00 95.69 96 TRP A CA 1
ATOM 713 C C . TRP A 1 96 ? -6.926 4.609 10.626 1.00 95.69 96 TRP A C 1
ATOM 715 O O . TRP A 1 96 ? -7.825 4.597 9.783 1.00 95.69 96 TRP A O 1
ATOM 725 N N . MET A 1 97 ? -6.606 3.514 11.321 1.00 95.81 97 MET A N 1
ATOM 726 C CA . MET A 1 97 ? -7.236 2.213 11.098 1.00 95.81 97 MET A CA 1
ATOM 727 C C . MET A 1 97 ? -8.742 2.241 11.334 1.00 95.81 97 MET A C 1
ATOM 729 O O . MET A 1 97 ? -9.471 1.531 10.638 1.00 95.81 97 MET A O 1
ATOM 733 N N . THR A 1 98 ? -9.235 3.112 12.221 1.00 96.81 98 THR A N 1
ATOM 734 C CA . THR A 1 98 ? -10.680 3.272 12.409 1.00 96.81 98 THR A CA 1
ATOM 735 C C . THR A 1 98 ? -11.387 3.678 11.117 1.00 96.81 98 THR A C 1
ATOM 737 O O . THR A 1 98 ? -12.525 3.272 10.921 1.00 96.81 98 THR A O 1
ATOM 740 N N . THR A 1 99 ? -10.744 4.387 10.182 1.00 96.38 99 THR A N 1
ATOM 741 C CA . THR A 1 99 ? -11.372 4.776 8.900 1.00 96.38 99 THR A CA 1
ATOM 742 C C . THR A 1 99 ? -11.791 3.578 8.041 1.00 96.38 99 THR A C 1
ATOM 744 O O . THR A 1 99 ? -12.653 3.715 7.180 1.00 96.38 99 THR A O 1
ATOM 747 N N . ASN A 1 100 ? -11.262 2.388 8.340 1.00 96.38 100 ASN A N 1
ATOM 748 C CA . ASN A 1 100 ? -11.627 1.126 7.706 1.00 96.38 100 ASN A CA 1
ATOM 749 C C . ASN A 1 100 ? -12.799 0.401 8.386 1.00 96.38 100 ASN A C 1
ATOM 751 O O . ASN A 1 100 ? -13.136 -0.707 7.978 1.00 96.38 100 ASN A O 1
ATOM 755 N N . LEU A 1 101 ? -13.405 0.973 9.429 1.00 97.31 101 LEU A N 1
ATOM 756 C CA . LEU A 1 101 ? -14.559 0.386 10.104 1.00 97.31 101 LEU A CA 1
ATOM 757 C C . LEU A 1 101 ? -15.877 0.812 9.457 1.00 97.31 101 LEU A C 1
ATOM 759 O O . LEU A 1 101 ? -16.137 2.005 9.275 1.00 97.31 101 LEU A O 1
ATOM 763 N N . VAL A 1 102 ? -16.743 -0.170 9.220 1.00 97.56 102 VAL A N 1
ATOM 764 C CA . VAL A 1 102 ? -18.120 0.006 8.745 1.00 97.56 102 VAL A CA 1
ATOM 765 C C . VAL A 1 102 ? -19.116 -0.550 9.768 1.00 97.56 102 VAL A C 1
ATOM 767 O O . VAL A 1 102 ? -18.776 -1.508 10.471 1.00 97.56 102 VAL A O 1
ATOM 770 N N . PRO A 1 103 ? -20.330 0.025 9.879 1.00 97.62 103 PRO A N 1
ATOM 771 C CA . PRO A 1 103 ? -21.378 -0.529 10.731 1.00 97.62 103 PRO A CA 1
ATOM 772 C C . PRO A 1 103 ? -21.705 -1.982 10.364 1.00 97.62 103 PRO A C 1
ATOM 774 O O . PRO A 1 103 ? -21.752 -2.344 9.186 1.00 97.62 103 PRO A O 1
ATOM 777 N N . ALA A 1 104 ? -21.944 -2.805 11.379 1.00 96.19 104 ALA A N 1
ATOM 778 C CA . ALA A 1 104 ? -22.396 -4.184 11.261 1.00 96.19 104 ALA A CA 1
ATOM 779 C C . ALA A 1 104 ? -23.368 -4.515 12.401 1.00 96.19 104 ALA A C 1
ATOM 781 O O . ALA A 1 104 ? -23.489 -3.768 13.374 1.00 96.19 104 ALA A O 1
ATOM 782 N N . GLU A 1 105 ? -24.061 -5.646 12.293 1.00 95.12 105 GLU A N 1
ATOM 783 C CA . GLU A 1 105 ? -24.845 -6.162 13.412 1.00 95.12 105 GLU A CA 1
ATOM 784 C C . GLU A 1 105 ? -23.924 -6.389 14.621 1.00 95.12 105 GLU A C 1
ATOM 786 O O . GLU A 1 105 ? -22.880 -7.027 14.499 1.00 95.12 105 GLU A O 1
ATOM 791 N N . GLY A 1 106 ? -24.276 -5.810 15.770 1.00 93.31 106 GLY A N 1
ATOM 792 C CA . GLY A 1 106 ? -23.476 -5.916 16.992 1.00 93.31 106 GLY A CA 1
ATOM 793 C C . GLY A 1 106 ? -22.239 -5.009 17.069 1.00 93.31 106 GLY A C 1
ATOM 794 O O . GLY A 1 106 ? -21.457 -5.177 17.998 1.00 93.31 106 GLY A O 1
ATOM 795 N N . GLY A 1 107 ? -22.046 -4.050 16.149 1.00 96.44 107 GLY A N 1
ATOM 796 C CA . GLY A 1 107 ? -20.997 -3.027 16.276 1.00 96.44 107 GLY A CA 1
ATOM 797 C C . GLY A 1 107 ? -20.371 -2.598 14.948 1.00 96.44 107 GLY A C 1
ATOM 798 O O . GLY A 1 107 ? -21.052 -2.152 14.026 1.00 96.44 107 GLY A O 1
ATOM 799 N N . PHE A 1 108 ? -19.047 -2.705 14.855 1.00 98.00 108 PHE A N 1
ATOM 800 C CA . PHE A 1 108 ? -18.247 -2.294 13.706 1.00 98.00 108 PHE A CA 1
ATOM 801 C C . PHE A 1 108 ? -17.345 -3.425 13.227 1.00 98.00 108 PHE A C 1
ATOM 803 O O . PHE A 1 108 ? -16.669 -4.071 14.019 1.00 98.00 108 PHE A O 1
ATOM 810 N N . ARG A 1 109 ? -17.259 -3.629 11.916 1.00 96.75 109 ARG A N 1
ATOM 811 C CA . ARG A 1 109 ? -16.314 -4.581 11.313 1.00 96.75 109 ARG A CA 1
ATOM 812 C C . ARG A 1 109 ? -15.360 -3.869 10.369 1.00 96.75 109 ARG A C 1
ATOM 814 O O . ARG A 1 109 ? -15.665 -2.778 9.887 1.00 96.75 109 ARG A O 1
ATOM 821 N N . LEU A 1 110 ? -14.245 -4.516 10.049 1.00 96.50 110 LEU A N 1
ATOM 822 C CA . LEU A 1 110 ? -13.375 -4.065 8.968 1.00 96.50 110 LEU A CA 1
ATOM 823 C C . LEU A 1 110 ? -14.123 -4.126 7.626 1.00 96.50 110 LEU A C 1
ATOM 825 O O . LEU A 1 110 ? -14.878 -5.062 7.343 1.00 96.50 110 LEU A O 1
ATOM 829 N N . GLN A 1 111 ? -13.919 -3.103 6.800 1.00 96.81 111 GLN A N 1
ATOM 830 C CA . GLN A 1 111 ? -14.451 -3.035 5.440 1.00 96.81 111 GLN A CA 1
ATOM 831 C C . GLN A 1 111 ? -13.777 -4.034 4.495 1.00 96.81 111 GLN A C 1
ATOM 833 O O . GLN A 1 111 ? -14.353 -4.394 3.472 1.00 96.81 111 GLN A O 1
ATOM 838 N N . PHE A 1 112 ? -12.572 -4.477 4.847 1.00 94.81 112 PHE A N 1
ATOM 839 C CA . PHE A 1 112 ? -11.772 -5.432 4.098 1.00 94.81 112 PHE A CA 1
ATOM 840 C C . PHE A 1 112 ? -11.671 -6.768 4.840 1.00 94.81 112 PHE A C 1
ATOM 842 O O . PHE A 1 112 ? -11.870 -6.846 6.053 1.00 94.81 112 PHE A O 1
ATOM 849 N N . ASP A 1 113 ? -11.326 -7.810 4.094 1.00 94.88 113 ASP A N 1
ATOM 850 C CA . ASP A 1 113 ? -11.011 -9.131 4.626 1.00 94.88 113 ASP A CA 1
ATOM 851 C C . ASP A 1 113 ? -9.523 -9.191 4.999 1.00 94.88 113 ASP A C 1
ATOM 853 O O . ASP A 1 113 ? -8.646 -8.996 4.151 1.00 94.88 113 ASP A O 1
ATOM 857 N N . LEU A 1 114 ? -9.240 -9.425 6.282 1.00 94.75 114 LEU A N 1
ATOM 858 C CA . LEU A 1 114 ? -7.878 -9.409 6.813 1.00 94.75 114 LEU A CA 1
ATOM 859 C C . LEU A 1 114 ? -7.009 -10.538 6.240 1.00 94.75 114 LEU A C 1
ATOM 861 O O . LEU A 1 114 ? -5.828 -10.320 5.963 1.00 94.75 114 LEU A O 1
ATOM 865 N N . GLU A 1 115 ? -7.586 -11.715 6.005 1.00 93.94 115 GLU A N 1
ATOM 866 C CA . GLU A 1 115 ? -6.867 -12.860 5.445 1.00 93.94 115 GLU A CA 1
ATOM 867 C C . GLU A 1 115 ? -6.509 -12.620 3.977 1.00 93.94 115 GLU A C 1
ATOM 869 O O . GLU A 1 115 ? -5.406 -12.949 3.533 1.00 93.94 115 GLU A O 1
ATOM 874 N N . ILE A 1 116 ? -7.395 -11.966 3.219 1.00 95.44 116 ILE A N 1
ATOM 875 C CA . ILE A 1 116 ? -7.062 -11.489 1.872 1.00 95.44 116 ILE A CA 1
ATOM 876 C C . ILE A 1 116 ? -5.918 -10.472 1.939 1.00 95.44 116 ILE A C 1
ATOM 878 O O . ILE A 1 116 ? -4.953 -10.607 1.187 1.00 95.44 116 ILE A O 1
ATOM 882 N N . CYS A 1 117 ? -5.976 -9.488 2.841 1.00 93.88 117 CYS A N 1
ATOM 883 C CA . CYS A 1 117 ? -4.920 -8.481 2.985 1.00 93.88 117 CYS A CA 1
ATOM 884 C C . CYS A 1 117 ? -3.554 -9.096 3.315 1.00 93.88 117 CYS A C 1
ATOM 886 O O . CYS A 1 117 ? -2.562 -8.709 2.701 1.00 93.88 117 CYS A O 1
ATOM 888 N N . LYS A 1 118 ? -3.496 -10.084 4.215 1.00 91.94 118 LYS A N 1
ATOM 889 C CA . LYS A 1 118 ? -2.269 -10.837 4.520 1.00 91.94 118 LYS A CA 1
ATOM 890 C C . LYS A 1 118 ? -1.690 -11.521 3.282 1.00 91.94 118 LYS A C 1
ATOM 892 O O . LYS A 1 118 ? -0.497 -11.392 3.022 1.00 91.94 118 LYS A O 1
ATOM 897 N N . ARG A 1 119 ? -2.527 -12.202 2.488 1.00 93.69 119 ARG A N 1
ATOM 898 C CA . ARG A 1 119 ? -2.081 -12.853 1.242 1.00 93.69 119 ARG A CA 1
ATOM 899 C C . ARG A 1 119 ? -1.583 -11.846 0.210 1.00 93.69 119 ARG A C 1
ATOM 901 O O . ARG A 1 119 ? -0.556 -12.084 -0.412 1.00 93.69 119 ARG A O 1
ATOM 908 N N . LEU A 1 120 ? -2.286 -10.726 0.041 1.00 93.06 120 LEU A N 1
ATOM 909 C CA . LEU A 1 120 ? -1.867 -9.661 -0.875 1.00 93.06 120 LEU A CA 1
ATOM 910 C C . LEU A 1 120 ? -0.555 -9.012 -0.431 1.00 93.06 120 LEU A C 1
ATOM 912 O O . LEU A 1 120 ? 0.270 -8.674 -1.273 1.00 93.06 120 LEU A O 1
ATOM 916 N N . PHE A 1 121 ? -0.350 -8.849 0.877 1.00 90.88 121 PHE A N 1
ATOM 917 C CA . PHE A 1 121 ? 0.896 -8.319 1.417 1.00 90.88 121 PHE A CA 1
ATOM 918 C C . PHE A 1 121 ? 2.065 -9.296 1.226 1.00 90.88 121 PHE A C 1
ATOM 920 O O . PHE A 1 121 ? 3.132 -8.875 0.795 1.00 90.88 121 PHE A O 1
ATOM 927 N N . ALA A 1 122 ? 1.856 -10.597 1.443 1.00 90.19 122 ALA A N 1
ATOM 928 C CA . ALA A 1 122 ? 2.865 -11.613 1.137 1.00 90.19 122 ALA A CA 1
ATOM 929 C C . ALA A 1 122 ? 3.215 -11.641 -0.365 1.00 90.19 122 ALA A C 1
ATOM 931 O O . ALA A 1 122 ? 4.387 -11.600 -0.729 1.00 90.19 122 ALA A O 1
ATOM 932 N N . ASP A 1 123 ? 2.209 -11.607 -1.248 1.00 91.00 123 ASP A N 1
ATOM 933 C CA . ASP A 1 123 ? 2.421 -11.519 -2.700 1.00 91.00 123 ASP A CA 1
ATOM 934 C C . ASP A 1 123 ? 3.199 -10.247 -3.073 1.00 91.00 123 ASP A C 1
ATOM 936 O O . ASP A 1 123 ? 4.138 -10.279 -3.867 1.00 91.00 123 ASP A O 1
ATOM 940 N N . TYR A 1 124 ? 2.869 -9.119 -2.442 1.00 89.44 124 TYR A N 1
ATOM 941 C CA . TYR A 1 124 ? 3.616 -7.878 -2.603 1.00 89.44 124 TYR A CA 1
ATOM 942 C C . TYR A 1 124 ? 5.080 -8.017 -2.198 1.00 89.44 124 TYR A C 1
ATOM 944 O O . TYR A 1 124 ? 5.928 -7.452 -2.881 1.00 89.44 124 TYR A O 1
ATOM 952 N N . GLU A 1 125 ? 5.405 -8.755 -1.141 1.00 88.25 125 GLU A N 1
ATOM 953 C CA . GLU A 1 125 ? 6.797 -8.960 -0.741 1.00 88.25 125 GLU A CA 1
ATOM 954 C C . GLU A 1 125 ? 7.567 -9.843 -1.744 1.00 88.25 125 GLU A C 1
ATOM 956 O O . GLU A 1 125 ? 8.743 -9.597 -2.011 1.00 88.25 125 GLU A O 1
ATOM 961 N N . GLU A 1 126 ? 6.898 -10.815 -2.366 1.00 90.75 126 GLU A N 1
ATOM 962 C CA . GLU A 1 126 ? 7.531 -11.833 -3.216 1.00 90.75 126 GLU A CA 1
ATOM 963 C C . GLU A 1 126 ? 7.599 -11.480 -4.710 1.00 90.75 126 GLU A C 1
ATOM 965 O O . GLU A 1 126 ? 8.475 -11.974 -5.423 1.00 90.75 126 GLU A O 1
ATOM 970 N N . LYS A 1 127 ? 6.674 -10.664 -5.230 1.00 92.00 127 LYS A N 1
ATOM 971 C CA . LYS A 1 127 ? 6.594 -10.411 -6.678 1.00 92.00 127 LYS A CA 1
ATOM 972 C C . LYS A 1 127 ? 7.763 -9.585 -7.190 1.00 92.00 127 LYS A C 1
ATOM 974 O O . LYS A 1 127 ? 7.954 -8.445 -6.769 1.00 92.00 127 LYS A O 1
ATOM 979 N N . ASP A 1 128 ? 8.431 -10.117 -8.205 1.00 93.12 128 ASP A N 1
ATOM 980 C CA . ASP A 1 128 ? 9.506 -9.450 -8.925 1.00 93.12 128 ASP A CA 1
ATOM 981 C C . ASP A 1 128 ? 9.070 -9.029 -10.335 1.00 93.12 128 ASP A C 1
ATOM 983 O O . ASP A 1 128 ? 8.539 -9.838 -11.103 1.00 93.12 128 ASP A O 1
ATOM 987 N N . TYR A 1 129 ? 9.293 -7.759 -10.680 1.00 93.19 129 TYR A N 1
ATOM 988 C CA . TYR A 1 129 ? 8.998 -7.208 -12.001 1.00 93.19 129 TYR A CA 1
ATOM 989 C C . TYR A 1 129 ? 10.239 -6.681 -12.733 1.00 93.19 129 TYR A C 1
ATOM 991 O O . TYR A 1 129 ? 10.076 -5.999 -13.744 1.00 93.19 129 TYR A O 1
ATOM 999 N N . ALA A 1 130 ? 11.467 -7.017 -12.320 1.00 90.00 130 ALA A N 1
ATOM 1000 C CA . ALA A 1 130 ? 12.693 -6.524 -12.959 1.00 90.00 130 ALA A CA 1
ATOM 1001 C C . ALA A 1 130 ? 12.710 -6.787 -14.477 1.00 90.00 130 ALA A C 1
ATOM 1003 O O . ALA A 1 130 ? 13.052 -5.914 -15.275 1.00 90.00 130 ALA A O 1
ATOM 1004 N N . ALA A 1 131 ? 12.261 -7.972 -14.903 1.00 88.50 131 ALA A N 1
ATOM 1005 C CA . ALA A 1 131 ? 12.156 -8.318 -16.322 1.00 88.50 131 ALA A CA 1
ATOM 1006 C C . ALA A 1 131 ? 11.168 -7.417 -17.089 1.00 88.50 131 ALA A C 1
ATOM 1008 O O . ALA A 1 131 ? 11.415 -7.067 -18.244 1.00 88.50 131 ALA A O 1
ATOM 1009 N N . LEU A 1 132 ? 10.060 -7.019 -16.454 1.00 89.06 132 LEU A N 1
ATOM 1010 C CA . LEU A 1 132 ? 9.094 -6.094 -17.044 1.00 89.06 132 LEU A CA 1
ATOM 1011 C C . LEU A 1 132 ? 9.687 -4.689 -17.167 1.00 89.06 132 LEU A C 1
ATOM 1013 O O . LEU A 1 132 ? 9.511 -4.072 -18.214 1.00 89.06 132 LEU A O 1
ATOM 1017 N N . LEU A 1 133 ? 10.410 -4.211 -16.148 1.00 88.25 133 LEU A N 1
ATOM 1018 C CA . LEU A 1 133 ? 11.068 -2.899 -16.183 1.00 88.25 133 LEU A CA 1
ATOM 1019 C C . LEU A 1 133 ? 12.047 -2.804 -17.359 1.00 88.25 133 LEU A C 1
ATOM 1021 O O . LEU A 1 133 ? 11.972 -1.860 -18.140 1.00 88.25 133 LEU A O 1
ATOM 1025 N N . ARG A 1 134 ? 12.876 -3.838 -17.559 1.00 83.62 134 ARG A N 1
ATOM 1026 C CA . ARG A 1 134 ? 13.818 -3.919 -18.691 1.00 83.62 134 ARG A CA 1
ATOM 1027 C C . ARG A 1 134 ? 13.11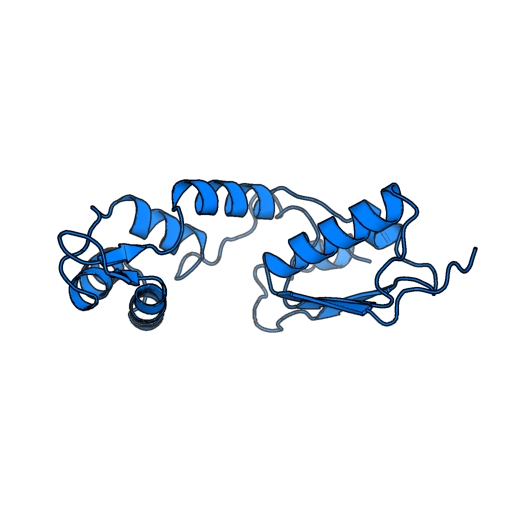3 -3.974 -20.050 1.00 83.62 134 ARG A C 1
ATOM 1029 O O . ARG A 1 134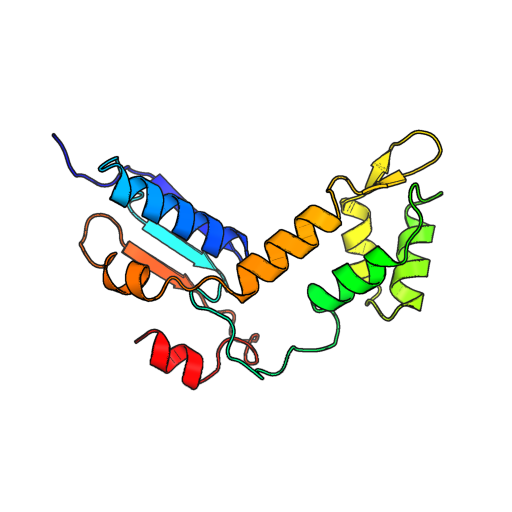 ? 13.618 -3.448 -21.037 1.00 83.62 134 ARG A O 1
ATOM 1036 N N . ARG A 1 135 ? 11.936 -4.608 -20.121 1.00 74.81 135 ARG A N 1
ATOM 1037 C CA . ARG A 1 135 ? 11.152 -4.753 -21.360 1.00 74.81 135 ARG A CA 1
ATOM 1038 C C . ARG A 1 135 ? 10.330 -3.508 -21.710 1.00 74.81 135 ARG A C 1
ATOM 1040 O O . ARG A 1 135 ? 10.105 -3.260 -22.891 1.00 74.81 135 ARG A O 1
ATOM 1047 N N . ALA A 1 136 ? 9.869 -2.743 -20.723 1.00 64.56 136 ALA A N 1
ATOM 1048 C CA . ALA A 1 136 ? 8.998 -1.573 -20.890 1.00 64.56 136 ALA A CA 1
ATOM 1049 C C . ALA A 1 136 ? 9.746 -0.288 -21.314 1.00 64.56 136 ALA A C 1
ATOM 1051 O O . ALA A 1 136 ? 9.250 0.822 -21.149 1.00 64.56 136 ALA A O 1
ATOM 1052 N 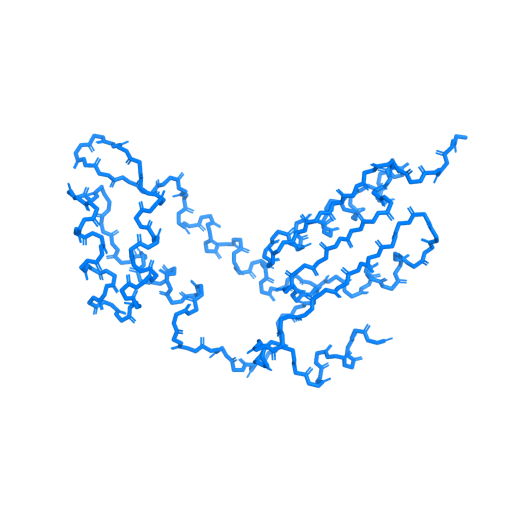N . ALA A 1 137 ? 10.932 -0.427 -21.906 1.00 56.78 137 ALA A N 1
ATOM 1053 C CA . ALA A 1 137 ? 11.749 0.682 -22.382 1.00 56.78 137 ALA A CA 1
ATOM 1054 C C . ALA A 1 137 ? 11.399 1.302 -23.765 1.00 56.78 137 ALA A C 1
ATOM 1056 O O . ALA A 1 137 ? 12.010 2.324 -24.081 1.00 56.78 137 ALA A O 1
ATOM 1057 N N . PRO A 1 138 ? 10.479 0.795 -24.627 1.00 55.66 138 PRO A N 1
ATOM 1058 C CA . PRO A 1 138 ? 10.161 1.514 -25.859 1.00 55.66 138 PRO A CA 1
ATOM 1059 C C . PRO A 1 138 ? 9.257 2.729 -25.595 1.00 55.66 138 PRO A C 1
ATOM 1061 O O . PRO A 1 138 ? 8.411 2.716 -24.701 1.00 55.66 138 PRO A O 1
ATOM 1064 N N . GLU A 1 139 ? 9.388 3.756 -26.443 1.00 59.66 139 GLU A N 1
ATOM 1065 C CA . GLU A 1 139 ? 8.727 5.077 -26.369 1.00 59.66 139 GLU A CA 1
ATOM 1066 C C . GLU A 1 139 ? 7.196 5.054 -26.154 1.00 59.66 139 GLU A C 1
ATOM 1068 O O . GLU A 1 139 ? 6.607 6.060 -25.757 1.00 59.66 139 GLU A O 1
ATOM 1073 N N . ALA A 1 140 ? 6.541 3.912 -26.386 1.00 63.66 140 ALA A N 1
ATOM 1074 C CA . ALA A 1 140 ? 5.096 3.746 -26.275 1.00 63.66 140 ALA A CA 1
ATOM 1075 C C . ALA A 1 140 ? 4.570 3.518 -24.839 1.00 63.66 140 ALA A C 1
ATOM 1077 O O . ALA A 1 140 ? 3.379 3.746 -24.619 1.00 63.66 140 ALA A O 1
ATOM 1078 N N . ALA A 1 141 ? 5.397 3.065 -23.880 1.00 79.94 141 ALA A N 1
ATOM 1079 C CA . ALA A 1 141 ? 4.940 2.722 -22.522 1.00 79.94 141 ALA A CA 1
ATOM 1080 C C . ALA A 1 141 ? 6.050 2.796 -21.461 1.00 79.94 141 ALA A C 1
ATOM 1082 O O . ALA A 1 141 ? 6.527 1.773 -20.980 1.00 79.94 141 ALA A O 1
ATOM 1083 N N . SER A 1 142 ? 6.455 4.004 -21.068 1.00 87.81 142 SER A N 1
ATOM 1084 C CA . SER A 1 142 ? 7.536 4.158 -20.085 1.00 87.81 142 SER A CA 1
ATOM 1085 C C . SER A 1 142 ? 7.067 3.932 -18.646 1.00 87.81 142 SER A C 1
ATOM 1087 O O . SER A 1 142 ? 5.962 4.353 -18.278 1.00 87.81 142 SER A O 1
ATOM 1089 N N . ILE A 1 143 ? 7.980 3.471 -17.798 1.00 91.69 143 ILE A N 1
ATOM 1090 C CA . ILE A 1 143 ? 7.785 3.376 -16.352 1.00 91.69 143 ILE A CA 1
ATOM 1091 C C . ILE A 1 143 ? 8.632 4.452 -15.662 1.00 91.69 143 ILE A C 1
ATOM 1093 O O . ILE A 1 143 ? 9.814 4.594 -15.959 1.00 91.69 143 ILE A O 1
ATOM 1097 N N . GLY A 1 144 ? 8.019 5.227 -14.770 1.00 92.25 144 GLY A N 1
ATOM 1098 C CA . GLY A 1 144 ? 8.693 6.203 -13.918 1.00 92.25 144 GLY A CA 1
ATOM 1099 C C . GLY A 1 144 ? 8.664 5.754 -12.462 1.00 92.25 144 GLY A C 1
ATOM 1100 O O . GLY A 1 144 ? 7.641 5.257 -11.992 1.00 92.25 144 GLY A O 1
ATOM 1101 N N . LEU A 1 145 ? 9.771 5.946 -11.750 1.00 92.81 145 LEU A N 1
ATOM 1102 C CA . LEU A 1 145 ? 9.907 5.599 -10.339 1.00 92.81 145 LEU A CA 1
ATOM 1103 C C . LEU A 1 145 ? 10.169 6.861 -9.511 1.00 92.81 145 LEU A C 1
ATOM 1105 O O . LEU A 1 145 ? 11.061 7.644 -9.827 1.00 92.81 145 LEU A O 1
ATOM 1109 N N . VAL A 1 146 ? 9.386 7.050 -8.450 1.00 94.69 146 VAL A N 1
ATOM 1110 C CA . VAL A 1 146 ? 9.580 8.096 -7.441 1.00 94.69 146 VAL A CA 1
ATOM 1111 C C . VAL A 1 146 ? 9.872 7.411 -6.115 1.00 94.69 146 VAL A C 1
ATOM 1113 O O . VAL A 1 146 ? 9.035 6.669 -5.609 1.00 94.69 146 VAL A O 1
ATOM 1116 N N . MET A 1 147 ? 11.046 7.669 -5.548 1.00 93.00 147 MET A N 1
ATOM 1117 C CA . MET A 1 147 ? 11.508 7.053 -4.302 1.00 93.00 147 MET A CA 1
ATOM 1118 C C . MET A 1 147 ? 11.326 8.030 -3.140 1.00 93.00 147 MET A C 1
ATOM 1120 O O . MET A 1 147 ? 11.725 9.195 -3.243 1.00 93.00 147 MET A O 1
ATOM 1124 N N . ALA A 1 148 ? 10.732 7.591 -2.027 1.00 89.62 148 ALA A N 1
ATOM 1125 C CA . ALA A 1 148 ? 10.635 8.440 -0.848 1.00 89.62 148 ALA A CA 1
ATOM 1126 C C . ALA A 1 148 ? 12.002 8.519 -0.154 1.00 89.62 148 ALA A C 1
ATOM 1128 O O . ALA A 1 148 ? 12.495 7.533 0.388 1.00 89.62 148 ALA A O 1
ATOM 1129 N N . GLY A 1 149 ? 12.599 9.714 -0.095 1.00 86.00 149 GLY A N 1
ATOM 1130 C CA . GLY A 1 149 ? 13.965 9.902 0.425 1.00 86.00 149 GLY A CA 1
ATOM 1131 C C . GLY A 1 149 ? 14.186 9.529 1.901 1.00 86.00 149 GLY A C 1
ATOM 1132 O O . GLY A 1 149 ? 15.327 9.470 2.352 1.00 86.00 149 GLY A O 1
ATOM 1133 N N . LYS A 1 150 ? 13.113 9.274 2.663 1.00 85.50 150 LYS A N 1
ATOM 1134 C CA . LYS A 1 150 ? 13.177 8.785 4.052 1.00 85.50 150 LYS A CA 1
ATOM 1135 C C . LYS A 1 150 ? 13.030 7.263 4.177 1.00 85.50 150 LYS A C 1
ATOM 1137 O O . LYS A 1 150 ? 13.244 6.740 5.262 1.00 85.50 150 LYS A O 1
ATOM 1142 N N . ASN A 1 151 ? 12.679 6.554 3.105 1.00 81.50 151 ASN A N 1
ATOM 1143 C CA . ASN A 1 151 ? 12.481 5.104 3.108 1.00 81.50 151 ASN A CA 1
ATOM 1144 C C . ASN A 1 151 ? 13.798 4.366 2.790 1.00 81.50 151 ASN A C 1
ATOM 1146 O O . ASN A 1 151 ? 13.904 3.614 1.824 1.00 81.50 151 ASN A O 1
ATOM 1150 N N . GLN A 1 152 ? 14.835 4.642 3.585 1.00 80.44 152 GLN A N 1
ATOM 1151 C CA . GLN A 1 152 ? 16.201 4.144 3.356 1.00 80.44 152 GLN A CA 1
ATOM 1152 C C . GLN A 1 152 ? 16.344 2.641 3.628 1.00 80.44 152 GLN A C 1
ATOM 1154 O O . GLN A 1 152 ? 17.234 2.004 3.074 1.00 80.44 152 GLN A O 1
ATOM 1159 N N . ASP A 1 153 ? 15.443 2.070 4.431 1.00 80.06 153 ASP A N 1
ATOM 1160 C CA . ASP A 1 153 ? 15.395 0.626 4.685 1.00 80.06 153 ASP A CA 1
ATOM 1161 C C . ASP A 1 153 ? 14.936 -0.162 3.446 1.00 80.06 153 ASP A C 1
ATOM 1163 O O . ASP A 1 153 ? 15.322 -1.316 3.270 1.00 80.06 153 ASP A O 1
ATOM 1167 N N . THR A 1 154 ? 14.131 0.463 2.574 1.00 83.81 154 THR A N 1
ATOM 1168 C CA . THR A 1 154 ? 13.694 -0.124 1.296 1.00 83.81 154 THR A CA 1
ATOM 1169 C C . THR A 1 154 ? 14.642 0.250 0.158 1.00 83.81 154 THR A C 1
ATOM 1171 O O . THR A 1 154 ? 15.043 -0.612 -0.617 1.00 83.81 154 THR A O 1
ATOM 1174 N N . TRP A 1 155 ? 15.012 1.529 0.041 1.00 87.88 155 TRP A N 1
ATOM 1175 C CA . TRP A 1 155 ? 15.878 2.040 -1.028 1.00 87.88 155 TRP A CA 1
ATOM 1176 C C . TRP A 1 155 ? 17.356 1.928 -0.649 1.00 87.88 155 TRP A C 1
ATOM 1178 O O . TRP A 1 155 ? 18.054 2.930 -0.481 1.00 87.88 155 TRP A O 1
ATOM 1188 N N . THR A 1 156 ? 17.823 0.692 -0.484 1.00 87.81 156 THR A N 1
ATOM 1189 C CA . THR A 1 156 ? 19.231 0.393 -0.202 1.00 87.81 156 THR A CA 1
ATOM 1190 C C . THR A 1 156 ? 20.083 0.485 -1.476 1.00 87.81 156 THR A C 1
ATOM 1192 O O . THR A 1 156 ? 19.549 0.347 -2.579 1.00 87.81 156 THR A O 1
ATOM 1195 N N . PRO A 1 157 ? 21.415 0.660 -1.369 1.00 88.31 157 PRO A N 1
ATOM 1196 C CA . PRO A 1 157 ? 22.302 0.623 -2.535 1.00 88.31 157 PRO A CA 1
ATOM 1197 C C . PRO A 1 157 ? 22.161 -0.652 -3.384 1.00 88.31 157 PRO A C 1
ATOM 1199 O O . PRO A 1 157 ? 22.148 -0.565 -4.604 1.00 88.31 157 PRO A O 1
ATOM 1202 N N . GLU A 1 158 ? 21.973 -1.811 -2.748 1.00 86.38 158 GLU A N 1
ATOM 1203 C CA . GLU A 1 158 ? 21.750 -3.103 -3.422 1.00 86.38 158 GLU A CA 1
ATOM 1204 C C . GLU A 1 158 ? 20.453 -3.111 -4.251 1.00 86.38 158 GLU A C 1
ATOM 1206 O O . GLU A 1 158 ? 20.413 -3.609 -5.379 1.00 86.38 158 GLU A O 1
ATOM 1211 N N . VAL A 1 159 ? 19.380 -2.521 -3.710 1.00 87.62 159 VAL A N 1
ATOM 1212 C CA . VAL A 1 159 ? 18.117 -2.359 -4.440 1.00 87.62 159 VAL A CA 1
ATOM 1213 C C . VAL A 1 159 ? 18.305 -1.438 -5.640 1.00 87.62 159 VAL A C 1
ATOM 1215 O O . VAL A 1 159 ? 17.792 -1.746 -6.712 1.00 87.62 159 VAL A O 1
ATOM 1218 N N . LEU A 1 160 ? 19.037 -0.332 -5.485 1.00 88.31 160 LEU A N 1
ATOM 1219 C CA . LEU A 1 160 ? 19.296 0.601 -6.583 1.00 88.31 160 LEU A CA 1
ATOM 1220 C C . LEU A 1 160 ? 20.117 -0.054 -7.700 1.00 88.31 160 LEU A C 1
ATOM 1222 O O . LEU A 1 160 ? 19.707 0.020 -8.852 1.00 88.31 160 LEU A O 1
ATOM 1226 N N . GLU A 1 161 ? 21.186 -0.776 -7.360 1.00 87.06 161 GLU A N 1
ATOM 1227 C CA . GLU A 1 161 ? 22.013 -1.520 -8.324 1.00 87.06 161 GLU A CA 1
ATOM 1228 C C . GLU A 1 161 ? 21.197 -2.559 -9.110 1.00 87.06 161 GLU A C 1
ATOM 1230 O O . GLU A 1 161 ? 21.424 -2.781 -10.293 1.00 87.06 161 GLU A O 1
ATOM 1235 N N . THR A 1 162 ? 20.192 -3.172 -8.481 1.00 84.50 162 THR A N 1
ATOM 1236 C CA . THR A 1 162 ? 19.310 -4.138 -9.158 1.00 84.50 162 THR A CA 1
ATOM 1237 C C . THR A 1 162 ? 18.396 -3.482 -10.206 1.00 84.50 162 THR A C 1
ATOM 1239 O O . THR A 1 162 ? 17.923 -4.162 -11.128 1.00 84.50 162 THR A O 1
ATOM 1242 N N . LEU A 1 163 ? 18.094 -2.189 -10.041 1.00 84.06 163 LEU A N 1
ATOM 1243 C CA . LEU A 1 163 ? 17.160 -1.428 -10.877 1.00 84.06 163 LEU A CA 1
ATOM 1244 C C . LEU A 1 163 ? 17.835 -0.641 -12.010 1.00 84.06 163 LEU A C 1
ATOM 1246 O O . LEU A 1 163 ? 17.116 -0.195 -12.910 1.00 84.06 163 LEU A O 1
ATOM 1250 N N . GLU A 1 164 ? 19.159 -0.480 -11.967 1.00 74.62 164 GLU A N 1
ATOM 1251 C CA . GLU A 1 164 ? 19.991 0.066 -13.054 1.00 74.62 164 GLU A CA 1
ATOM 1252 C C . GLU A 1 164 ? 20.225 -0.962 -14.182 1.00 74.62 164 GLU A C 1
ATOM 1254 O O . GLU A 1 164 ? 20.283 -0.523 -15.356 1.00 74.62 164 GLU A O 1
#

pLDDT: mean 87.08, std 12.92, range [46.25, 98.0]